Protein AF-A0A9W9H537-F1 (afdb_monomer_lite)

Sequence (143 aa):
MNQRIASLTSEIAGKPQLHEQLTVERAQLYSRKAKCLEAWKKEFIQDWWHSAYDEYISGNEFTERDRTPLFNIYKKYLPERACLRESLFTETSLDSVIGQQCLEDMVALCTSTERVVYYPGLLPEENQCPICSKLMSHVEDDP

pLDDT: mean 70.6, std 19.53, range [30.7, 94.88]

Secondary structure (DSSP, 8-state):
-HHHHHHHHHHHTT-GGG-HHHHHHHHHHHHHHHHHHHHHHHHHHHHHHHHHHHHHHTT--------S-HHHHHHHH-HHHHHHHHHTT----TTSHHHHHHHHHHHHHHH--S-----TT-PPBTTB-TTT-PBPPP-----

Radius of gyration: 22.87 Å; chains: 1; bounding box: 62×28×55 Å

Foldseek 3Di:
DVVLLVVLCVVCVVVCVVVVVSVVVNVVVVVVVVVVVVVVVVVVVVVCCVPVVVVVVVPDPCPDPPPPPPLVVCCVQLVLVVLCVVCVPPDDDCPDPSNVSNVVSVVCVVPDPDDRDDDDDFDDDPCAGPVPRDHPDDDPPDD

Organism: NCBI:txid126998

Structure (mmCIF, N/CA/C/O backbone):
data_AF-A0A9W9H537-F1
#
_entry.id   AF-A0A9W9H537-F1
#
loop_
_atom_site.group_PDB
_atom_site.id
_atom_site.type_symbol
_atom_site.label_atom_id
_atom_site.label_alt_id
_atom_site.label_comp_id
_atom_site.label_asym_id
_atom_site.la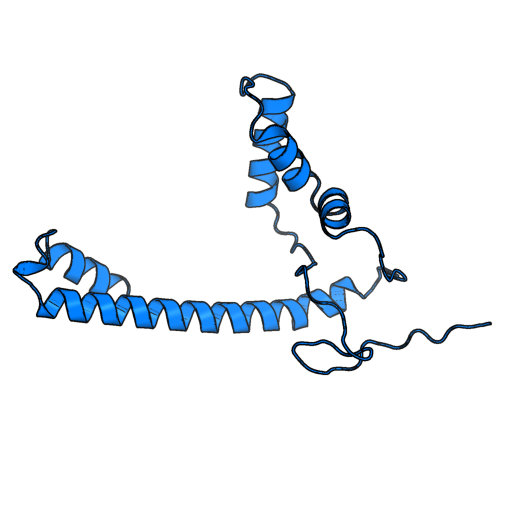bel_entity_id
_atom_site.label_seq_id
_atom_site.pdbx_PDB_ins_code
_atom_site.Cartn_x
_atom_site.Cartn_y
_atom_site.Cartn_z
_atom_site.occupancy
_atom_site.B_is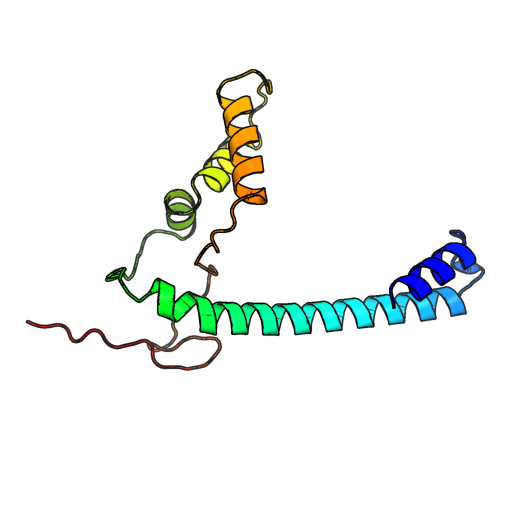o_or_equiv
_atom_site.auth_seq_id
_atom_site.auth_comp_id
_atom_site.auth_asym_id
_atom_site.auth_atom_id
_atom_site.pdbx_PDB_model_num
ATOM 1 N N . MET A 1 1 ? -5.748 -10.812 20.354 1.00 83.25 1 MET A N 1
ATOM 2 C CA . MET A 1 1 ? -5.835 -9.328 20.308 1.00 83.25 1 MET A CA 1
ATOM 3 C C . MET A 1 1 ? -7.048 -8.813 19.539 1.00 83.25 1 MET A C 1
ATOM 5 O O . MET A 1 1 ? -7.824 -8.082 20.134 1.00 83.25 1 MET A O 1
ATOM 9 N N . ASN A 1 2 ? -7.259 -9.194 18.272 1.00 87.25 2 ASN A N 1
ATOM 10 C CA . ASN A 1 2 ? -8.371 -8.663 17.459 1.00 87.25 2 ASN A CA 1
ATOM 11 C C . ASN A 1 2 ? -9.764 -8.931 18.055 1.00 87.25 2 ASN A C 1
ATOM 13 O O . ASN A 1 2 ? -10.579 -8.019 18.109 1.00 87.25 2 ASN A O 1
ATOM 17 N N . GLN A 1 3 ? -10.008 -10.140 18.570 1.00 91.94 3 GLN A N 1
ATOM 18 C CA . GLN A 1 3 ? -11.274 -10.484 19.231 1.00 91.94 3 GLN A CA 1
ATOM 19 C C . GLN A 1 3 ? -11.551 -9.589 20.450 1.00 91.94 3 GLN A C 1
ATOM 21 O O . GLN A 1 3 ? -12.635 -9.035 20.559 1.00 91.94 3 GLN A O 1
ATOM 26 N N . ARG A 1 4 ? -10.549 -9.345 21.311 1.00 92.88 4 ARG A N 1
ATOM 27 C CA . ARG A 1 4 ? -10.700 -8.462 22.482 1.00 92.88 4 ARG A CA 1
ATOM 28 C C . ARG A 1 4 ? -10.968 -7.008 22.084 1.00 92.88 4 ARG A C 1
ATOM 30 O O . ARG A 1 4 ? -11.805 -6.363 22.699 1.00 92.88 4 ARG A O 1
ATOM 37 N N . ILE A 1 5 ? -10.313 -6.507 21.034 1.00 91.06 5 ILE A N 1
ATOM 38 C CA . ILE A 1 5 ? -10.585 -5.167 20.483 1.00 91.06 5 ILE A CA 1
ATOM 39 C C . ILE A 1 5 ? -12.033 -5.065 19.972 1.00 91.06 5 ILE A C 1
ATOM 41 O O . ILE A 1 5 ? -12.678 -4.039 20.189 1.00 91.06 5 ILE A O 1
ATOM 45 N N . ALA A 1 6 ? -12.548 -6.110 19.316 1.00 92.75 6 ALA A N 1
ATOM 46 C CA . ALA A 1 6 ? -13.924 -6.154 18.818 1.00 92.75 6 ALA A CA 1
ATOM 47 C C . ALA A 1 6 ? -14.956 -6.199 19.959 1.00 92.75 6 ALA A C 1
ATOM 49 O O . ALA A 1 6 ? -15.926 -5.439 19.926 1.00 92.75 6 ALA A O 1
ATOM 50 N N . SER A 1 7 ? -14.711 -7.005 21.000 1.00 94.31 7 SER A N 1
ATOM 51 C CA . SER A 1 7 ? -15.537 -7.027 22.217 1.00 94.31 7 SER A CA 1
ATOM 52 C C . SER A 1 7 ? -15.556 -5.660 22.898 1.00 94.31 7 SER A C 1
ATOM 54 O O . SER A 1 7 ? -16.626 -5.089 23.068 1.00 94.31 7 SER A O 1
ATOM 56 N N . LEU A 1 8 ? -14.386 -5.061 23.156 1.00 91.25 8 LEU A N 1
ATOM 57 C CA . LEU A 1 8 ? -14.287 -3.729 23.767 1.00 91.25 8 LEU A CA 1
ATOM 58 C C . LEU A 1 8 ? -14.953 -2.644 22.916 1.00 91.25 8 LEU A C 1
ATOM 60 O O . LEU A 1 8 ? -15.572 -1.731 23.443 1.00 91.25 8 LEU A O 1
ATOM 64 N N . THR A 1 9 ? -14.846 -2.725 21.590 1.00 91.56 9 THR A N 1
ATOM 65 C CA . THR A 1 9 ? -15.512 -1.769 20.690 1.00 91.56 9 THR A CA 1
ATOM 66 C C . THR A 1 9 ? -17.031 -1.894 20.760 1.00 91.56 9 THR A C 1
ATOM 68 O O . THR A 1 9 ? -17.712 -0.870 20.735 1.00 91.56 9 THR A O 1
ATOM 71 N N . SER A 1 10 ? -17.543 -3.119 20.902 1.00 94.19 10 SER A N 1
ATOM 72 C CA . SER A 1 10 ? -18.973 -3.377 21.094 1.00 94.19 10 SER A CA 1
ATOM 73 C C . SER A 1 10 ? -19.446 -2.897 22.469 1.00 94.19 10 SER A C 1
ATOM 75 O O . SER A 1 10 ? -20.464 -2.221 22.552 1.00 94.19 10 SER A O 1
ATOM 77 N N . GLU A 1 11 ? -18.673 -3.163 23.528 1.00 91.56 11 GLU A N 1
ATOM 78 C CA . GLU A 1 11 ? -18.966 -2.739 24.907 1.00 91.56 11 GLU A CA 1
ATOM 79 C C . GLU A 1 11 ? -18.923 -1.211 25.079 1.00 91.56 11 GLU A C 1
ATOM 81 O O . GLU A 1 11 ? -19.767 -0.645 25.766 1.00 91.56 11 GLU A O 1
ATOM 86 N N . ILE A 1 12 ? -17.988 -0.521 24.415 1.00 92.88 12 ILE A N 1
ATOM 87 C CA . ILE A 1 12 ? -17.916 0.951 24.414 1.00 92.88 12 ILE A CA 1
ATOM 88 C C . ILE A 1 12 ? -19.118 1.562 23.678 1.00 92.88 12 ILE A C 1
ATOM 90 O O . ILE A 1 12 ? -19.497 2.692 23.980 1.00 92.88 12 ILE A O 1
ATOM 94 N N . ALA A 1 13 ? -19.696 0.854 22.698 1.00 92.56 13 ALA A N 1
ATOM 95 C CA . ALA A 1 13 ? -20.906 1.244 21.965 1.00 92.56 13 ALA A CA 1
ATOM 96 C C . ALA A 1 13 ? -20.915 2.709 21.466 1.00 92.56 13 ALA A C 1
ATOM 98 O O . ALA A 1 13 ? -21.944 3.383 21.471 1.00 92.56 13 ALA A O 1
ATOM 99 N N . GLY A 1 14 ? -19.748 3.239 21.080 1.00 88.00 14 GLY A N 1
ATOM 100 C CA . GLY A 1 14 ? -19.600 4.629 20.632 1.00 88.00 14 GLY A CA 1
ATOM 101 C C . GLY A 1 14 ? -19.718 5.696 21.731 1.00 88.00 14 GLY A C 1
ATOM 102 O O . GLY A 1 14 ? -19.741 6.882 21.411 1.00 88.00 14 GLY A O 1
ATOM 103 N N . LYS A 1 15 ? -19.748 5.313 23.015 1.00 92.38 15 LYS A N 1
ATOM 104 C CA . LYS A 1 15 ? -19.848 6.213 24.179 1.00 92.38 15 LYS A CA 1
ATOM 105 C C . LYS A 1 15 ? -18.580 6.168 25.050 1.00 92.38 15 LYS A C 1
ATOM 107 O O . LYS A 1 15 ? -18.636 5.768 26.212 1.00 92.38 15 LYS A O 1
ATOM 112 N N . PRO A 1 16 ? -17.418 6.598 24.529 1.00 86.94 16 PRO A N 1
ATOM 113 C CA . PRO A 1 16 ? -16.130 6.455 25.216 1.00 86.94 16 PRO A CA 1
ATOM 114 C C . PRO A 1 16 ? -16.051 7.209 26.551 1.00 86.94 16 PRO A C 1
ATOM 116 O O . PRO A 1 16 ? -15.367 6.756 27.459 1.00 86.94 16 PRO A O 1
ATOM 119 N N . GLN A 1 17 ? -16.792 8.312 26.702 1.00 89.81 17 GLN A N 1
ATOM 120 C CA . GLN A 1 17 ? -16.804 9.117 27.931 1.00 89.81 17 GLN A CA 1
ATOM 121 C C . GLN A 1 17 ? -17.442 8.388 29.127 1.00 89.81 17 GLN A C 1
ATOM 123 O O . GLN A 1 17 ? -17.124 8.694 30.268 1.00 89.81 17 GLN A O 1
ATOM 128 N N . LEU A 1 18 ? -18.322 7.411 28.874 1.00 89.81 18 LEU A N 1
ATOM 129 C CA . LEU A 1 18 ? -18.962 6.597 29.917 1.00 89.81 18 LEU A CA 1
ATOM 130 C C . LEU A 1 18 ? -18.158 5.330 30.248 1.00 89.81 18 LEU A C 1
ATOM 132 O O . LEU A 1 18 ? -18.446 4.645 31.225 1.00 89.81 18 LEU A O 1
ATOM 136 N N . HIS A 1 19 ? -17.158 5.013 29.424 1.00 90.19 19 HIS A N 1
ATOM 137 C CA . HIS A 1 19 ? -16.400 3.766 29.462 1.00 90.19 19 HIS A CA 1
ATOM 138 C C . HIS A 1 19 ? -14.897 4.055 29.364 1.00 90.19 19 HIS A C 1
ATOM 140 O O . HIS A 1 19 ? -14.188 3.497 28.520 1.00 90.19 19 HIS A O 1
ATOM 146 N N . GLU A 1 20 ? -14.414 4.960 30.217 1.00 90.44 20 GLU A N 1
ATOM 147 C CA . GLU A 1 20 ? -13.036 5.460 30.190 1.00 90.44 20 GLU A CA 1
ATOM 148 C C . GLU A 1 20 ? -12.013 4.320 30.313 1.00 90.44 20 GLU A C 1
ATOM 150 O O . GLU A 1 20 ? -11.127 4.185 29.470 1.00 90.44 20 GLU A O 1
ATOM 155 N N . GLN A 1 21 ? -12.204 3.414 31.278 1.00 91.38 21 GLN A N 1
ATOM 156 C CA . GLN A 1 21 ? -11.307 2.271 31.488 1.00 91.38 21 GLN A CA 1
ATOM 157 C C . GLN A 1 21 ? -11.251 1.326 30.274 1.00 91.38 21 GLN A C 1
ATOM 159 O O . GLN A 1 21 ? -10.165 0.936 29.843 1.00 91.38 21 GLN A O 1
ATOM 164 N N . LEU A 1 22 ? -12.401 1.013 29.664 1.00 92.19 22 LEU A N 1
ATOM 165 C CA . LEU A 1 22 ? -12.471 0.159 28.468 1.00 92.19 22 LEU A CA 1
ATOM 166 C C . LEU A 1 22 ? -11.818 0.835 27.254 1.00 92.19 22 LEU A C 1
ATOM 168 O O . LEU A 1 22 ? -11.186 0.181 26.420 1.00 92.19 22 LEU A O 1
ATOM 172 N N . THR A 1 23 ? -11.943 2.160 27.160 1.00 90.12 23 THR A N 1
ATOM 173 C CA . THR A 1 23 ? -11.325 2.956 26.095 1.00 90.12 23 THR A CA 1
ATOM 174 C C . THR A 1 23 ? -9.803 2.946 26.214 1.00 90.12 23 THR A C 1
ATOM 176 O O . THR A 1 23 ? -9.120 2.746 25.204 1.00 90.12 23 THR A O 1
ATOM 179 N N . VAL A 1 24 ? -9.274 3.083 27.435 1.00 94.19 24 VAL A N 1
ATOM 180 C CA . VAL A 1 24 ? -7.835 2.979 27.721 1.00 94.19 24 VAL A CA 1
ATOM 181 C C . VAL A 1 24 ? -7.308 1.584 27.378 1.00 94.19 24 VAL A C 1
ATOM 183 O O . VAL A 1 24 ? -6.310 1.473 26.662 1.00 94.19 24 VAL A O 1
ATOM 186 N N . GLU A 1 25 ? -7.997 0.519 27.801 1.00 93.94 25 GLU A N 1
ATOM 187 C CA . GLU A 1 25 ? -7.609 -0.863 27.475 1.00 93.94 25 GLU A CA 1
ATOM 188 C C . GLU A 1 25 ? -7.566 -1.084 25.953 1.00 93.94 25 GLU A C 1
ATOM 190 O O . GLU A 1 25 ? -6.584 -1.598 25.404 1.00 93.94 25 GLU A O 1
ATOM 195 N N . ARG A 1 26 ? -8.595 -0.625 25.231 1.00 94.25 26 ARG A N 1
ATOM 196 C CA . ARG A 1 26 ? -8.653 -0.738 23.768 1.00 94.25 26 ARG A CA 1
ATOM 197 C C . ARG A 1 26 ? -7.506 0.017 23.088 1.00 94.25 26 ARG A C 1
ATOM 199 O O . ARG A 1 26 ? -6.917 -0.505 22.140 1.00 94.25 26 ARG A O 1
ATOM 206 N N . ALA A 1 27 ? -7.171 1.216 23.563 1.00 92.31 27 ALA A N 1
ATOM 207 C CA . ALA A 1 27 ? -6.061 2.003 23.030 1.00 92.31 27 ALA A CA 1
ATOM 208 C C . ALA A 1 27 ? -4.709 1.299 23.235 1.00 92.31 27 ALA A C 1
ATOM 210 O O . ALA A 1 27 ? -3.911 1.210 22.301 1.00 92.31 27 ALA A O 1
ATOM 211 N N . GLN A 1 28 ? -4.475 0.714 24.413 1.00 94.88 28 GLN A N 1
ATOM 212 C CA . GLN A 1 28 ? -3.262 -0.065 24.686 1.00 94.88 28 GLN A CA 1
ATOM 213 C C . GLN A 1 28 ? -3.135 -1.275 23.750 1.00 94.88 28 GLN A C 1
ATOM 215 O O . GLN A 1 28 ? -2.047 -1.554 23.234 1.00 94.88 28 GLN A O 1
ATOM 220 N N . LEU A 1 29 ? -4.245 -1.968 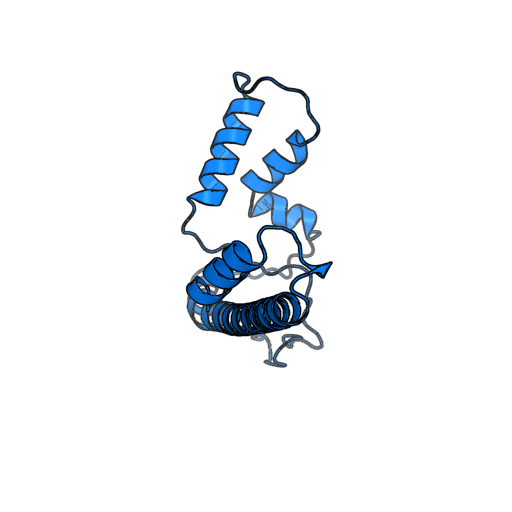23.478 1.00 93.50 29 LEU A N 1
ATOM 221 C CA . LEU A 1 29 ? -4.267 -3.085 22.534 1.00 93.50 29 LEU A CA 1
ATOM 222 C C . LEU A 1 29 ? -3.953 -2.633 21.101 1.00 93.50 29 LEU A C 1
ATOM 224 O O . LEU A 1 29 ? -3.189 -3.314 20.415 1.00 93.50 29 LEU A O 1
ATOM 228 N N . TYR A 1 30 ? -4.471 -1.488 20.651 1.00 92.19 30 TYR A N 1
ATOM 229 C CA . TYR A 1 30 ? -4.102 -0.929 19.347 1.00 92.19 30 TYR A CA 1
ATOM 230 C C . TYR A 1 30 ? -2.615 -0.577 19.266 1.00 92.19 30 TYR A C 1
ATOM 232 O O . TYR A 1 30 ? -1.951 -0.986 18.312 1.00 92.19 30 TYR A O 1
ATOM 240 N N . SER A 1 31 ? -2.063 0.081 20.286 1.00 92.56 31 SER A N 1
ATOM 241 C CA . SER A 1 31 ? -0.635 0.419 20.343 1.00 92.56 31 SER A CA 1
ATOM 242 C C . SER A 1 31 ? 0.256 -0.822 20.309 1.00 92.56 31 SER A C 1
ATOM 244 O O . SER A 1 31 ? 1.252 -0.862 19.588 1.00 92.56 31 SER A O 1
ATOM 246 N N . ARG A 1 32 ? -0.115 -1.881 21.039 1.00 92.94 32 ARG A N 1
ATOM 247 C CA . ARG A 1 32 ? 0.605 -3.161 20.985 1.00 92.94 32 ARG A CA 1
ATOM 248 C C . ARG A 1 32 ? 0.527 -3.791 19.593 1.00 92.94 32 ARG A C 1
ATOM 250 O O . ARG A 1 32 ? 1.516 -4.348 19.127 1.00 92.94 32 ARG A O 1
ATOM 257 N N . LYS A 1 33 ? -0.617 -3.669 18.910 1.00 91.19 33 LYS A N 1
ATOM 258 C CA . LYS A 1 33 ? -0.821 -4.228 17.565 1.00 91.19 33 LYS A CA 1
ATOM 259 C C . LYS A 1 33 ? 0.058 -3.513 16.548 1.00 91.19 33 LYS A C 1
ATOM 261 O O . LYS A 1 33 ? 0.678 -4.176 15.724 1.00 91.19 33 LYS A O 1
ATOM 266 N N . ALA A 1 34 ? 0.126 -2.186 16.639 1.00 86.75 34 ALA A N 1
ATOM 267 C CA . ALA A 1 34 ? 0.987 -1.364 15.800 1.00 86.75 34 ALA A CA 1
ATOM 268 C C . ALA A 1 34 ? 2.460 -1.765 15.961 1.00 86.75 34 ALA A C 1
ATOM 270 O O . ALA A 1 34 ? 3.111 -2.058 14.967 1.00 86.75 34 ALA A O 1
ATOM 271 N N . LYS A 1 35 ? 2.946 -1.914 17.201 1.00 90.94 35 LYS A N 1
ATOM 272 C CA . LYS A 1 35 ? 4.323 -2.365 17.471 1.00 90.94 35 LYS A CA 1
ATOM 273 C C . LYS A 1 35 ? 4.622 -3.755 16.905 1.00 90.94 35 LYS A C 1
ATOM 275 O O . LYS A 1 35 ? 5.670 -3.954 16.303 1.00 90.94 35 LYS A O 1
ATOM 280 N N . CYS A 1 36 ? 3.709 -4.716 17.070 1.00 88.50 36 CYS A N 1
ATOM 281 C CA . CYS A 1 36 ? 3.871 -6.047 16.478 1.00 88.50 36 CYS A CA 1
ATOM 282 C C . CYS A 1 36 ? 3.899 -5.991 14.946 1.00 88.50 36 CYS A C 1
ATOM 284 O O . CYS A 1 36 ? 4.684 -6.701 14.330 1.00 88.50 36 CYS A O 1
ATOM 286 N N . LEU A 1 37 ? 3.069 -5.142 14.333 1.00 81.31 37 LEU A N 1
ATOM 287 C CA . LEU A 1 37 ? 3.062 -4.952 12.885 1.00 81.31 37 LEU A CA 1
ATOM 288 C C . LEU A 1 37 ? 4.358 -4.300 12.393 1.00 81.31 37 LEU A C 1
ATOM 290 O O . LEU A 1 37 ? 4.871 -4.696 11.356 1.00 81.31 37 LEU A O 1
ATOM 294 N N . GLU A 1 38 ? 4.889 -3.315 13.116 1.00 81.94 38 GLU A N 1
ATOM 295 C CA . GLU A 1 38 ? 6.178 -2.695 12.800 1.00 81.94 38 GLU A CA 1
ATOM 296 C C . GLU A 1 38 ? 7.333 -3.691 12.904 1.00 81.94 38 GLU A C 1
ATOM 298 O O . GLU A 1 38 ? 8.178 -3.727 12.014 1.00 81.94 38 GLU A O 1
ATOM 303 N N . ALA A 1 39 ? 7.354 -4.517 13.954 1.00 86.75 39 ALA A N 1
ATOM 304 C CA . ALA A 1 39 ? 8.348 -5.574 14.114 1.00 86.75 39 ALA A CA 1
ATOM 305 C C . ALA A 1 39 ? 8.256 -6.598 12.975 1.00 86.75 39 ALA A C 1
ATOM 307 O O . ALA A 1 39 ? 9.245 -6.832 12.289 1.00 86.75 39 ALA A O 1
ATOM 308 N N . TRP A 1 40 ? 7.049 -7.101 12.695 1.00 86.12 40 TRP A N 1
ATOM 309 C CA . TRP A 1 40 ? 6.813 -8.024 11.586 1.00 86.12 40 TRP A CA 1
ATOM 310 C C . TRP A 1 40 ? 7.199 -7.415 10.235 1.00 86.12 40 TRP A C 1
ATOM 312 O O . TRP A 1 40 ? 7.803 -8.087 9.415 1.00 86.12 40 TRP A O 1
ATOM 322 N N . LYS A 1 41 ? 6.900 -6.131 9.994 1.00 71.75 41 LYS A N 1
ATOM 323 C CA . LYS A 1 41 ? 7.319 -5.437 8.766 1.00 71.75 41 LYS A CA 1
ATOM 324 C C . LYS A 1 41 ? 8.837 -5.359 8.650 1.00 71.75 41 LYS A C 1
ATOM 326 O O . LYS A 1 41 ? 9.352 -5.548 7.556 1.00 71.75 41 LYS A O 1
ATOM 331 N N . LYS A 1 42 ? 9.546 -5.064 9.743 1.00 74.69 42 LYS A N 1
ATOM 332 C CA . LYS A 1 42 ? 11.015 -5.036 9.752 1.00 74.69 42 LYS A CA 1
ATOM 333 C C . LYS A 1 42 ? 11.598 -6.410 9.434 1.00 74.69 42 LYS A C 1
ATOM 335 O O . LYS A 1 42 ? 12.458 -6.491 8.566 1.00 74.69 42 LYS A O 1
ATOM 340 N N . GLU A 1 43 ? 11.096 -7.456 10.084 1.00 79.50 43 GLU A N 1
ATOM 341 C CA . GLU A 1 43 ? 11.493 -8.846 9.820 1.00 79.50 43 GLU A CA 1
ATOM 342 C C . GLU A 1 43 ? 11.180 -9.241 8.376 1.00 79.50 43 GLU A C 1
ATOM 344 O O . GLU A 1 43 ? 12.063 -9.685 7.659 1.00 79.50 43 GLU A O 1
ATOM 349 N N . PHE A 1 44 ? 9.968 -8.960 7.898 1.00 72.94 44 PHE A N 1
ATOM 350 C CA . PHE A 1 44 ? 9.565 -9.232 6.522 1.00 72.94 44 PHE A CA 1
ATOM 351 C C . PHE A 1 44 ? 10.465 -8.528 5.502 1.00 72.94 44 PHE A C 1
ATOM 353 O O . PHE A 1 44 ? 10.876 -9.145 4.527 1.00 72.94 44 PHE A O 1
ATOM 360 N N . ILE A 1 45 ? 10.785 -7.246 5.711 1.00 63.28 45 ILE A N 1
ATOM 361 C CA . ILE A 1 45 ? 11.702 -6.500 4.840 1.00 63.28 45 ILE A CA 1
ATOM 362 C C . ILE A 1 45 ? 13.092 -7.139 4.875 1.00 63.28 45 ILE A C 1
ATOM 364 O O . ILE A 1 45 ? 13.709 -7.310 3.828 1.00 63.28 45 ILE A O 1
ATOM 368 N N . GLN A 1 46 ? 13.585 -7.511 6.056 1.00 70.38 46 GLN A N 1
ATOM 369 C CA . GLN A 1 46 ? 14.880 -8.166 6.201 1.00 70.38 46 GLN A CA 1
ATOM 370 C C . GLN A 1 46 ? 14.915 -9.516 5.471 1.00 70.38 46 GLN A C 1
ATOM 372 O O . GLN A 1 46 ? 15.822 -9.735 4.669 1.00 70.38 46 GLN A O 1
ATOM 377 N N . ASP A 1 47 ? 13.923 -10.376 5.688 1.00 69.56 47 ASP A N 1
ATOM 378 C CA . ASP A 1 47 ? 13.795 -11.684 5.038 1.00 69.56 47 ASP A CA 1
ATOM 379 C C . ASP A 1 47 ? 13.626 -11.542 3.526 1.00 69.56 47 ASP A C 1
ATOM 381 O O . ASP A 1 47 ? 14.189 -12.314 2.749 1.00 69.56 47 ASP A O 1
ATOM 385 N N . TRP A 1 48 ? 12.883 -10.527 3.087 1.00 61.50 48 TRP A N 1
ATOM 386 C CA . TRP A 1 48 ? 12.743 -10.184 1.680 1.00 61.50 48 TRP A CA 1
ATOM 387 C C . TRP A 1 48 ? 14.096 -9.835 1.062 1.00 61.50 48 TRP A C 1
ATOM 389 O O . TRP A 1 48 ? 14.431 -10.399 0.026 1.00 61.50 48 TRP A O 1
ATOM 399 N N . TRP A 1 49 ? 14.908 -9.001 1.721 1.00 56.19 49 TRP A N 1
ATOM 400 C CA . TRP A 1 49 ? 16.262 -8.699 1.248 1.00 56.19 49 TRP A CA 1
ATOM 401 C C . TRP A 1 49 ? 17.153 -9.941 1.253 1.00 56.19 49 TRP A C 1
ATOM 403 O O . TRP A 1 49 ? 17.889 -10.144 0.304 1.00 56.19 49 TRP A O 1
ATOM 413 N N . HIS A 1 50 ? 17.080 -10.803 2.266 1.00 62.62 50 HIS A N 1
ATOM 414 C CA . HIS A 1 50 ? 17.938 -11.995 2.320 1.00 62.62 50 HIS A CA 1
ATOM 415 C C . HIS A 1 50 ? 17.553 -13.054 1.277 1.00 62.62 50 HIS A C 1
ATOM 417 O O . HIS A 1 50 ? 18.418 -13.772 0.800 1.00 62.62 50 HIS A O 1
ATOM 423 N N . SER A 1 51 ? 16.266 -13.165 0.934 1.00 60.47 51 SER A N 1
ATOM 424 C CA . SER A 1 51 ? 15.772 -14.173 -0.016 1.00 60.47 51 SER A CA 1
ATOM 425 C C . SER A 1 51 ? 15.770 -13.690 -1.463 1.00 60.47 51 SER A C 1
ATOM 427 O O . SER A 1 51 ? 16.157 -14.435 -2.351 1.00 60.47 51 SER A O 1
ATOM 429 N N . ALA A 1 52 ? 15.332 -12.455 -1.710 1.00 52.84 52 ALA A N 1
ATOM 430 C CA . ALA A 1 52 ? 15.104 -11.959 -3.062 1.00 52.84 52 ALA A CA 1
ATOM 431 C C . ALA A 1 52 ? 16.297 -11.190 -3.638 1.00 52.84 52 ALA A C 1
ATOM 433 O O . ALA A 1 52 ? 16.386 -11.078 -4.853 1.00 52.84 52 ALA A O 1
ATOM 434 N N . TYR A 1 53 ? 17.205 -10.654 -2.812 1.00 49.78 53 TYR A N 1
ATOM 435 C CA . TYR A 1 53 ? 18.336 -9.867 -3.319 1.00 49.78 53 TYR A CA 1
ATOM 436 C C . TYR A 1 53 ? 19.372 -10.728 -4.039 1.00 49.78 53 TYR A C 1
ATOM 438 O O . TYR A 1 53 ? 19.800 -10.372 -5.132 1.00 49.78 53 TYR A O 1
ATOM 446 N N . ASP A 1 54 ? 19.738 -11.873 -3.464 1.00 52.66 54 ASP A N 1
ATOM 447 C CA . ASP A 1 54 ? 20.746 -12.754 -4.058 1.00 52.66 54 ASP A CA 1
ATOM 448 C C . ASP A 1 54 ? 20.237 -13.368 -5.375 1.00 52.66 54 ASP A C 1
ATOM 450 O O . ASP A 1 54 ? 20.967 -13.383 -6.365 1.00 52.66 54 ASP A O 1
ATOM 454 N N . GLU A 1 55 ? 18.961 -13.773 -5.433 1.00 51.50 55 GLU A N 1
ATOM 455 C CA . GLU A 1 55 ? 18.310 -14.222 -6.676 1.00 51.50 55 GLU A CA 1
ATOM 456 C C . GLU A 1 55 ? 18.178 -13.091 -7.708 1.00 51.50 55 GLU A C 1
ATOM 458 O O . GLU A 1 55 ? 18.370 -13.326 -8.898 1.00 51.50 55 GLU A O 1
ATOM 463 N N . TYR A 1 56 ? 17.902 -11.858 -7.268 1.00 48.03 56 TYR A N 1
ATOM 464 C CA . TYR A 1 56 ? 17.769 -10.686 -8.139 1.00 48.03 56 TYR A CA 1
ATOM 465 C C . TYR A 1 56 ? 19.087 -10.244 -8.782 1.00 48.03 56 TYR A C 1
ATOM 467 O O . TYR A 1 56 ? 19.095 -9.838 -9.947 1.00 48.03 56 TYR A O 1
ATOM 475 N N . ILE A 1 57 ? 20.190 -10.313 -8.031 1.00 48.25 57 ILE A N 1
ATOM 476 C CA . ILE A 1 57 ? 21.538 -10.012 -8.529 1.00 48.25 57 ILE A CA 1
ATOM 477 C C . ILE A 1 57 ? 22.071 -11.170 -9.386 1.00 48.25 57 ILE A C 1
ATOM 479 O O . ILE A 1 57 ? 22.813 -10.936 -10.340 1.00 48.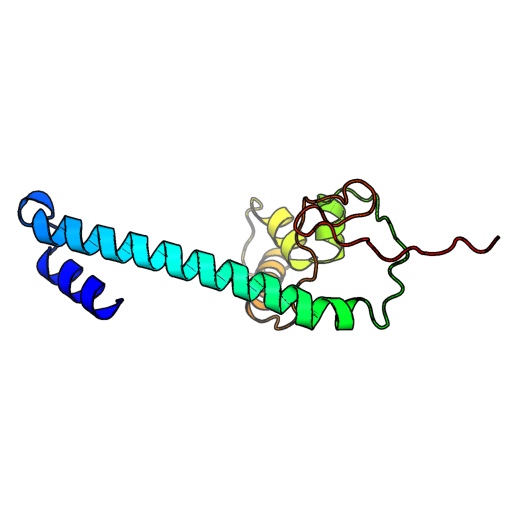25 57 ILE A O 1
ATOM 483 N N . SER A 1 58 ? 21.679 -12.420 -9.107 1.00 45.97 58 SER A N 1
ATOM 484 C CA . SER A 1 58 ? 22.104 -13.558 -9.925 1.00 45.97 58 SER A CA 1
ATOM 485 C C . SER A 1 58 ? 21.425 -13.528 -11.304 1.00 45.97 58 SER A C 1
ATOM 487 O O . SER A 1 58 ? 20.229 -13.767 -11.440 1.00 45.97 58 SER A O 1
ATOM 489 N N . GLY A 1 59 ? 22.193 -13.218 -12.349 1.00 47.97 59 GLY A N 1
ATOM 490 C CA . GLY A 1 59 ? 21.740 -13.260 -13.746 1.00 47.97 59 GLY A CA 1
ATOM 491 C C . GLY A 1 59 ? 21.311 -11.920 -14.346 1.00 47.97 59 GLY A C 1
ATOM 492 O O . GLY A 1 59 ? 21.172 -11.834 -15.564 1.00 47.97 59 GLY A O 1
ATOM 493 N N . ASN A 1 60 ? 21.180 -10.867 -13.538 1.00 47.28 60 ASN A N 1
ATOM 494 C CA . ASN A 1 60 ? 21.046 -9.504 -14.036 1.00 47.28 60 ASN A CA 1
ATOM 495 C C . ASN A 1 60 ? 22.369 -8.781 -13.780 1.00 47.28 60 ASN A C 1
ATOM 497 O O . ASN A 1 60 ? 22.652 -8.386 -12.650 1.00 47.28 60 ASN A O 1
ATOM 501 N N . GLU A 1 61 ? 23.196 -8.622 -14.813 1.00 44.34 61 GLU A N 1
ATOM 502 C CA . GLU A 1 61 ? 24.387 -7.766 -14.771 1.00 44.34 61 GLU A CA 1
ATOM 503 C C . GLU A 1 61 ? 23.963 -6.294 -14.606 1.00 44.34 61 GLU A C 1
ATOM 505 O O . GLU A 1 61 ? 24.014 -5.491 -15.536 1.00 44.34 61 GLU A O 1
ATOM 510 N N . PHE A 1 62 ? 23.491 -5.923 -13.414 1.00 46.25 62 PHE A N 1
ATOM 511 C CA . PHE A 1 62 ? 23.219 -4.540 -13.047 1.00 46.25 62 PHE A CA 1
ATOM 512 C C . PHE A 1 62 ? 24.559 -3.819 -12.876 1.00 46.25 62 PHE A C 1
ATOM 514 O O . PHE A 1 62 ? 25.070 -3.658 -11.771 1.00 46.25 62 PHE A O 1
ATOM 521 N N . THR A 1 63 ? 25.142 -3.383 -13.988 1.00 45.34 63 THR A N 1
ATOM 522 C CA . THR A 1 63 ? 26.358 -2.553 -14.014 1.00 45.34 63 THR A CA 1
ATOM 523 C C . THR A 1 63 ? 26.088 -1.090 -13.660 1.00 45.34 63 THR A C 1
ATOM 525 O O . THR A 1 63 ? 27.008 -0.281 -13.552 1.00 45.34 63 THR A O 1
ATOM 528 N N . GLU A 1 64 ? 24.835 -0.704 -13.438 1.00 43.44 64 GLU A N 1
ATOM 529 C CA . GLU A 1 64 ? 24.481 0.703 -13.362 1.00 43.44 64 GLU A CA 1
ATOM 530 C C . GLU A 1 64 ? 24.371 1.221 -11.926 1.00 43.44 64 GLU A C 1
ATOM 532 O O . GLU A 1 64 ? 23.392 1.010 -11.208 1.00 43.44 64 GLU A O 1
ATOM 537 N N . ARG A 1 65 ? 25.322 2.096 -11.579 1.00 46.16 65 ARG A N 1
ATOM 538 C CA . ARG A 1 65 ? 24.988 3.350 -10.891 1.00 46.16 65 ARG A CA 1
ATOM 539 C C . ARG A 1 65 ? 23.989 4.116 -11.766 1.00 46.16 65 ARG A C 1
ATOM 541 O O . ARG A 1 65 ? 24.381 5.051 -12.466 1.00 46.16 65 ARG A O 1
ATOM 548 N N . ASP A 1 66 ? 22.724 3.706 -11.763 1.00 46.69 66 ASP A N 1
ATOM 549 C CA . ASP A 1 66 ? 21.682 4.379 -12.53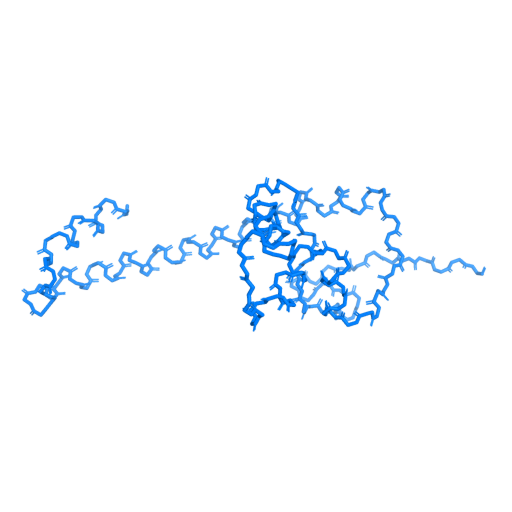2 1.00 46.69 66 ASP A CA 1
ATOM 550 C C . ASP A 1 66 ? 21.486 5.787 -11.942 1.00 46.69 66 ASP A C 1
ATOM 552 O O . ASP A 1 66 ? 20.900 5.975 -10.875 1.00 46.69 66 ASP A O 1
ATOM 556 N N . ARG A 1 67 ? 22.069 6.795 -12.605 1.00 48.53 67 ARG A N 1
ATOM 557 C CA . ARG A 1 67 ? 21.979 8.217 -12.216 1.00 48.53 67 ARG A CA 1
ATOM 558 C C . ARG A 1 67 ? 20.630 8.829 -12.586 1.00 48.53 67 ARG A C 1
ATOM 560 O O . ARG A 1 67 ? 20.415 10.024 -12.366 1.00 48.53 67 ARG A O 1
ATOM 567 N N . THR A 1 68 ? 19.743 8.042 -13.186 1.00 47.91 68 THR A N 1
ATOM 568 C CA . THR A 1 68 ? 18.403 8.467 -13.551 1.00 47.91 68 THR A CA 1
ATOM 569 C C . THR A 1 68 ? 17.648 8.893 -12.288 1.00 47.91 68 THR A C 1
ATOM 571 O O . THR A 1 68 ? 17.668 8.182 -11.282 1.00 47.91 68 THR A O 1
ATOM 574 N N . PRO A 1 69 ? 16.973 10.059 -12.287 1.00 54.97 69 PRO A N 1
ATOM 575 C CA . PRO A 1 69 ? 16.171 10.482 -11.147 1.00 54.97 69 PRO A CA 1
ATOM 576 C C . PRO A 1 69 ? 15.211 9.372 -10.712 1.00 54.97 69 PRO A C 1
ATOM 578 O O . PRO A 1 69 ? 14.584 8.744 -11.564 1.00 54.97 69 PRO A O 1
ATOM 581 N N . LEU A 1 70 ? 15.040 9.173 -9.400 1.00 54.75 70 LEU A N 1
ATOM 582 C CA . LEU A 1 70 ? 14.181 8.120 -8.832 1.00 54.75 70 LEU A CA 1
ATOM 583 C C . LEU A 1 70 ? 12.800 8.057 -9.507 1.00 54.75 70 LEU A C 1
ATOM 585 O O . LEU A 1 70 ? 12.294 6.982 -9.797 1.00 54.75 70 LEU A O 1
ATOM 589 N N . PHE A 1 71 ? 12.221 9.215 -9.840 1.00 52.72 71 PHE A N 1
ATOM 590 C CA . PHE A 1 71 ? 10.958 9.329 -10.578 1.00 52.72 71 PHE A CA 1
ATOM 591 C C . PHE A 1 71 ? 10.946 8.655 -11.953 1.00 52.72 71 PHE A C 1
ATOM 593 O O . PHE A 1 71 ? 9.932 8.072 -12.338 1.00 52.72 71 PHE A O 1
ATOM 600 N N . ASN A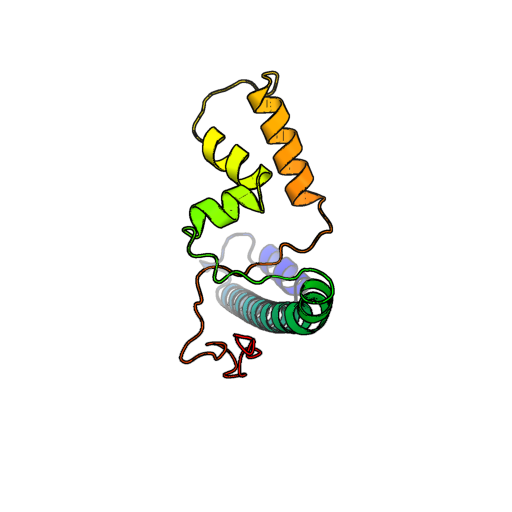 1 72 ? 12.055 8.732 -12.674 1.00 54.72 72 ASN A N 1
ATOM 601 C CA . ASN A 1 72 ? 12.225 8.134 -13.990 1.00 54.72 72 ASN A CA 1
ATOM 602 C C . ASN A 1 72 ? 12.556 6.638 -13.871 1.00 54.72 72 ASN A C 1
ATOM 604 O O . ASN A 1 72 ? 12.057 5.850 -14.670 1.00 54.72 72 ASN A O 1
ATOM 608 N N . ILE A 1 73 ? 13.283 6.236 -12.821 1.00 56.38 73 ILE A N 1
ATOM 609 C CA . ILE A 1 73 ? 13.485 4.824 -12.456 1.00 56.38 73 ILE A CA 1
ATOM 610 C C . ILE A 1 73 ? 12.131 4.160 -12.173 1.00 56.38 73 ILE A C 1
ATOM 612 O O . ILE A 1 73 ? 11.802 3.147 -12.783 1.00 56.38 73 ILE A O 1
ATOM 616 N N . TYR A 1 74 ? 11.276 4.764 -11.341 1.00 55.00 74 TYR A N 1
ATOM 617 C CA . TYR A 1 74 ? 9.935 4.217 -11.101 1.00 55.00 74 TYR A CA 1
ATOM 618 C C . TYR A 1 74 ? 9.095 4.118 -12.367 1.00 55.00 74 TYR A C 1
ATOM 620 O O . TYR A 1 74 ? 8.329 3.177 -12.502 1.00 55.00 74 TYR A O 1
ATOM 628 N N . LYS A 1 75 ? 9.224 5.076 -13.290 1.00 58.94 75 LYS A N 1
ATOM 629 C CA . LYS A 1 75 ? 8.503 5.024 -14.564 1.00 58.94 75 LYS A CA 1
ATOM 630 C C . LYS A 1 75 ? 8.981 3.875 -15.454 1.00 58.94 75 LYS A C 1
ATOM 632 O O . LYS A 1 75 ? 8.168 3.303 -16.168 1.00 58.94 75 LYS A O 1
ATOM 637 N N . LYS A 1 76 ? 10.269 3.532 -15.391 1.00 56.75 76 LYS A N 1
ATOM 638 C CA . LYS A 1 76 ? 10.865 2.415 -16.134 1.00 56.75 76 LYS A CA 1
ATOM 639 C C . LYS A 1 76 ? 10.458 1.052 -15.565 1.00 56.75 76 LYS A C 1
ATOM 641 O O . LYS A 1 76 ? 10.158 0.155 -16.339 1.00 56.75 76 LYS A O 1
ATOM 646 N N . TYR A 1 77 ? 10.450 0.905 -14.239 1.00 58.38 77 TYR A N 1
ATOM 647 C CA . TYR A 1 77 ? 10.282 -0.401 -13.579 1.00 58.38 77 TYR A CA 1
ATOM 648 C C . TYR A 1 77 ? 8.884 -0.657 -12.995 1.00 58.38 77 TYR A C 1
ATOM 650 O O . TYR A 1 77 ? 8.591 -1.779 -12.602 1.00 58.38 77 TYR A O 1
ATOM 658 N N . LEU A 1 78 ? 8.032 0.367 -12.915 1.00 70.19 78 LEU A N 1
ATOM 659 C CA . LEU A 1 78 ? 6.620 0.269 -12.525 1.00 70.19 78 LEU A CA 1
ATOM 660 C C . LEU A 1 78 ? 5.758 1.087 -13.500 1.00 70.19 78 LEU A C 1
ATOM 662 O O . LEU A 1 78 ? 5.201 2.128 -13.109 1.00 70.19 78 LEU A O 1
ATOM 666 N N . PRO A 1 79 ? 5.693 0.678 -14.779 1.00 70.62 79 PRO A N 1
ATOM 667 C CA . PRO A 1 79 ? 4.960 1.415 -15.803 1.00 70.62 79 PRO A CA 1
ATOM 668 C C . PRO A 1 79 ? 3.478 1.601 -15.441 1.00 70.62 79 PRO A C 1
ATOM 670 O O . PRO A 1 79 ? 2.943 2.689 -15.662 1.00 70.62 79 PRO A O 1
ATOM 673 N N . GLU A 1 80 ? 2.861 0.629 -14.766 1.00 81.56 80 GLU A N 1
ATOM 674 C CA . GLU A 1 80 ? 1.474 0.674 -14.281 1.00 81.56 80 GLU A CA 1
ATOM 675 C C . GLU A 1 80 ? 1.287 1.828 -13.285 1.00 81.56 80 GLU A C 1
ATOM 677 O O . GLU A 1 80 ? 0.401 2.675 -13.406 1.00 81.56 80 GLU A O 1
ATOM 682 N N . ARG A 1 81 ? 2.198 1.949 -12.309 1.00 79.81 81 ARG A N 1
ATOM 683 C CA . ARG A 1 81 ? 2.162 3.044 -11.325 1.00 79.81 81 ARG A CA 1
ATOM 684 C C . ARG A 1 81 ? 2.370 4.404 -11.992 1.00 79.81 81 ARG A C 1
ATOM 686 O O . ARG A 1 81 ? 1.806 5.404 -11.540 1.00 79.81 81 ARG A O 1
ATOM 693 N N . ALA A 1 82 ? 3.203 4.465 -13.027 1.00 78.88 82 ALA A N 1
ATOM 694 C CA . ALA A 1 82 ? 3.438 5.699 -13.763 1.00 78.88 82 ALA A CA 1
ATOM 695 C C . ALA A 1 82 ? 2.216 6.122 -14.585 1.00 78.88 82 ALA A C 1
ATOM 697 O O . ALA A 1 82 ? 1.872 7.307 -14.549 1.00 78.88 82 ALA A O 1
ATOM 698 N N . CYS A 1 83 ? 1.540 5.175 -15.241 1.00 82.62 83 CYS A N 1
ATOM 699 C CA . CYS A 1 83 ? 0.297 5.423 -15.969 1.00 82.62 83 CYS A CA 1
ATOM 700 C C . CYS A 1 83 ? -0.802 5.952 -15.035 1.00 82.62 83 CYS A C 1
ATOM 702 O O . CYS A 1 83 ? -1.392 7.006 -15.295 1.00 82.62 83 CYS A O 1
ATOM 704 N N . LEU A 1 84 ? -0.998 5.303 -13.882 1.00 86.00 84 LEU A N 1
ATOM 705 C CA . LEU A 1 84 ? -1.977 5.734 -12.879 1.00 86.00 84 LEU A CA 1
ATOM 706 C C . LEU A 1 84 ? -1.688 7.131 -12.330 1.00 86.00 84 LEU A C 1
ATOM 708 O O . LEU A 1 84 ? -2.602 7.928 -12.136 1.00 86.00 84 LEU A O 1
ATOM 712 N N . ARG A 1 85 ? -0.413 7.455 -12.094 1.00 83.69 85 ARG A N 1
ATOM 713 C CA . ARG A 1 85 ? -0.006 8.797 -11.658 1.00 83.69 85 ARG A CA 1
ATOM 714 C C . ARG A 1 85 ? -0.339 9.851 -12.711 1.00 83.69 85 ARG A C 1
ATOM 716 O O . ARG A 1 85 ? -0.812 10.925 -12.355 1.00 83.69 85 ARG A O 1
ATOM 723 N N . GLU A 1 86 ? -0.035 9.570 -13.975 1.00 85.12 86 GLU A N 1
ATOM 724 C CA . GLU A 1 86 ? -0.266 10.504 -15.084 1.00 85.12 86 GLU A CA 1
ATOM 725 C C . GLU A 1 86 ? -1.761 10.734 -15.328 1.00 85.12 86 GLU A C 1
ATOM 727 O O . GLU A 1 86 ? -2.148 11.841 -15.693 1.00 85.12 86 GLU A O 1
ATOM 732 N N . SER A 1 87 ? -2.592 9.740 -15.012 1.00 87.69 87 SER A N 1
ATOM 733 C CA . SER A 1 87 ? -4.045 9.787 -15.200 1.00 87.69 87 SER A CA 1
ATOM 734 C C . SER A 1 87 ? -4.830 10.208 -13.948 1.00 87.69 87 SER A C 1
ATOM 736 O O . SER A 1 87 ? -6.038 10.408 -14.026 1.00 87.69 87 SER A O 1
ATOM 738 N N . LEU A 1 88 ? -4.173 10.377 -12.790 1.00 84.12 88 LEU A N 1
ATOM 739 C CA . LEU A 1 88 ? -4.827 10.544 -11.478 1.00 84.12 88 LEU A CA 1
ATOM 740 C C . LEU A 1 88 ? -5.788 11.742 -11.408 1.00 84.12 88 LEU A C 1
ATOM 742 O O . LEU A 1 88 ? -6.777 11.711 -10.682 1.00 84.12 88 LEU A O 1
ATOM 746 N N . PHE A 1 89 ? -5.471 12.807 -12.144 1.00 85.38 89 PHE A N 1
ATOM 747 C CA . PHE A 1 89 ? -6.252 14.046 -12.186 1.00 85.38 89 PHE A CA 1
ATOM 748 C C . PHE A 1 89 ? -6.896 14.283 -13.556 1.00 85.38 89 PHE A C 1
ATOM 750 O O . PHE A 1 89 ? -7.355 15.389 -13.841 1.00 85.38 89 PHE A O 1
ATOM 757 N N . THR A 1 90 ? -6.910 13.265 -14.416 1.00 86.31 90 THR A N 1
ATOM 758 C CA . THR A 1 90 ? -7.539 13.329 -15.732 1.00 86.31 90 THR A CA 1
ATOM 759 C C . THR A 1 90 ? -8.963 12.803 -15.633 1.00 86.31 90 THR A C 1
ATOM 761 O O . THR A 1 90 ? -9.190 11.629 -15.356 1.00 86.31 90 THR A O 1
ATOM 764 N N . GLU A 1 91 ? -9.940 13.673 -15.877 1.00 89.19 91 GLU A N 1
ATOM 765 C CA . GLU A 1 91 ? -11.346 13.280 -15.907 1.00 89.19 91 GLU A CA 1
ATOM 766 C C . GLU A 1 91 ? -11.637 12.529 -17.216 1.00 89.19 91 GLU A C 1
ATOM 768 O O . GLU A 1 91 ? -11.711 13.117 -18.295 1.00 89.19 91 GLU A O 1
ATOM 773 N N . THR A 1 92 ? -11.738 11.201 -17.129 1.00 86.75 92 THR A N 1
ATOM 774 C CA . THR A 1 92 ? -12.027 10.318 -18.263 1.00 86.75 92 THR A CA 1
ATOM 775 C C . THR A 1 92 ? -13.003 9.216 -17.856 1.00 86.75 92 THR A C 1
ATOM 777 O O . THR A 1 92 ? -13.075 8.832 -16.689 1.00 86.75 92 THR A O 1
ATOM 780 N N . SER A 1 93 ? -13.768 8.696 -18.818 1.00 90.56 93 SER A N 1
ATOM 781 C CA . SER A 1 93 ? -14.661 7.557 -18.575 1.00 90.56 93 SER A CA 1
ATOM 782 C C . SER A 1 93 ? -13.855 6.275 -18.362 1.00 90.56 93 SER A C 1
ATOM 784 O O . SER A 1 93 ? -12.825 6.081 -19.012 1.00 90.56 93 SER A O 1
ATOM 786 N N . LEU A 1 94 ? -14.363 5.360 -17.532 1.00 85.25 94 LEU A N 1
ATOM 787 C CA . LEU A 1 94 ? -13.808 4.009 -17.394 1.00 85.25 94 LEU A CA 1
ATOM 788 C C . LEU A 1 94 ? -13.866 3.213 -18.703 1.00 85.25 94 LEU A C 1
ATOM 790 O O . LEU A 1 94 ? -13.015 2.364 -18.921 1.00 85.25 94 LEU A O 1
ATOM 794 N N . ASP A 1 95 ? -14.810 3.530 -19.594 1.00 90.25 95 ASP A N 1
ATOM 795 C CA . ASP A 1 95 ? -14.933 2.891 -20.911 1.00 90.25 95 ASP A CA 1
ATOM 796 C C . ASP A 1 95 ? -13.956 3.465 -21.950 1.00 90.25 95 ASP A C 1
ATOM 798 O O . ASP A 1 95 ? -13.877 2.979 -23.078 1.00 90.25 95 ASP A O 1
ATOM 802 N N . SER A 1 96 ? -13.226 4.530 -21.604 1.00 91.62 96 SER A N 1
ATOM 803 C CA . SER A 1 96 ? -12.181 5.067 -22.474 1.00 91.62 96 SER A CA 1
ATOM 804 C C . SER A 1 96 ? -10.946 4.171 -22.456 1.00 91.62 96 SER A C 1
ATOM 806 O O . SER A 1 96 ? -10.680 3.493 -21.470 1.00 91.62 96 SER A O 1
ATOM 808 N N . VAL A 1 97 ? -10.131 4.250 -23.508 1.00 90.31 97 VAL A N 1
ATOM 809 C CA . VAL A 1 97 ? -8.848 3.530 -23.587 1.00 90.31 97 VAL A CA 1
ATOM 810 C C . VAL A 1 97 ? -7.974 3.804 -22.354 1.00 90.31 97 VAL A C 1
ATOM 812 O O . VAL A 1 97 ? -7.413 2.881 -21.780 1.00 90.31 97 VAL A O 1
ATOM 815 N N . ILE A 1 98 ? -7.913 5.061 -21.898 1.00 87.75 98 ILE A N 1
ATOM 816 C CA . ILE A 1 98 ? -7.142 5.453 -20.706 1.00 87.75 98 ILE A CA 1
ATOM 817 C C . ILE A 1 98 ? -7.772 4.881 -19.428 1.00 87.75 98 ILE A C 1
ATOM 819 O O . ILE A 1 98 ? -7.061 4.398 -18.552 1.00 87.75 98 ILE A O 1
ATOM 823 N N . GLY A 1 99 ? -9.103 4.916 -19.322 1.00 88.44 99 GLY A N 1
ATOM 824 C CA . GLY A 1 99 ? -9.835 4.384 -18.171 1.00 88.44 99 GLY A CA 1
ATOM 825 C C . GLY A 1 99 ? -9.698 2.868 -18.028 1.00 88.44 99 GLY A C 1
ATOM 826 O O . GLY A 1 99 ? -9.437 2.387 -16.927 1.00 88.44 99 GLY A O 1
ATOM 827 N N . GLN A 1 100 ? -9.794 2.132 -19.136 1.00 93.19 100 GLN A N 1
ATOM 828 C CA . GLN A 1 100 ? -9.587 0.683 -19.173 1.00 93.19 100 GLN A CA 1
ATOM 829 C C . GLN A 1 100 ? -8.144 0.325 -18.813 1.00 93.19 100 GLN A C 1
ATOM 831 O O . GLN A 1 100 ? -7.941 -0.510 -17.936 1.00 93.19 100 GLN A O 1
ATOM 836 N N . GLN A 1 101 ? -7.158 1.032 -19.379 1.00 90.94 101 GLN A N 1
ATOM 837 C CA . GLN A 1 101 ? -5.750 0.824 -19.033 1.00 90.94 101 GLN A CA 1
ATOM 838 C C . GLN A 1 101 ? -5.489 1.072 -17.542 1.00 90.94 101 GLN A C 1
ATOM 840 O O . GLN A 1 101 ? -4.820 0.279 -16.893 1.00 90.94 101 GLN A O 1
ATOM 845 N N . CYS A 1 102 ? -6.076 2.122 -16.957 1.00 91.00 102 CYS A N 1
ATOM 846 C CA . CYS A 1 102 ? -5.949 2.374 -15.521 1.00 91.00 102 CYS A CA 1
ATOM 847 C C . CYS A 1 102 ? -6.550 1.239 -14.676 1.00 91.00 102 CYS A C 1
ATOM 849 O O . CYS A 1 102 ? -5.996 0.888 -13.637 1.00 91.00 102 CYS A O 1
ATOM 851 N N . LEU A 1 103 ? -7.679 0.659 -15.090 1.00 90.62 103 LEU A N 1
ATOM 852 C CA . LEU A 1 103 ? -8.271 -0.477 -14.380 1.00 90.62 103 LEU A CA 1
ATOM 853 C C . LEU A 1 103 ? -7.373 -1.715 -14.458 1.00 90.62 103 LEU A C 1
ATOM 855 O O . LEU A 1 103 ? -7.147 -2.364 -13.436 1.00 90.62 103 LEU A O 1
ATOM 859 N N . GLU A 1 104 ? -6.837 -2.017 -15.638 1.00 89.00 104 GLU A N 1
ATOM 860 C CA . GLU A 1 104 ? -5.903 -3.127 -15.846 1.00 89.00 104 GLU A CA 1
ATOM 861 C C . GLU A 1 104 ? -4.625 -2.949 -15.017 1.00 89.00 104 GLU A C 1
ATOM 863 O O . GLU A 1 104 ? -4.227 -3.868 -14.302 1.00 89.00 104 GLU A O 1
ATOM 868 N N . ASP A 1 105 ? -4.055 -1.745 -15.010 1.00 87.12 105 ASP A N 1
ATOM 869 C CA . ASP A 1 105 ? -2.859 -1.388 -14.243 1.00 87.12 105 ASP A CA 1
ATOM 870 C C . ASP A 1 105 ? -3.090 -1.496 -12.724 1.00 87.12 105 ASP A C 1
ATOM 872 O O . ASP A 1 105 ? -2.229 -1.984 -11.986 1.00 87.12 105 ASP A O 1
ATOM 876 N N . MET A 1 106 ? -4.267 -1.087 -12.227 1.00 86.19 106 MET A N 1
ATOM 877 C CA . MET A 1 106 ? -4.638 -1.273 -10.816 1.00 86.19 106 MET A CA 1
ATOM 878 C C . MET A 1 106 ? -4.748 -2.753 -10.449 1.00 86.19 106 MET A C 1
ATOM 880 O O . MET A 1 106 ? -4.262 -3.158 -9.390 1.00 86.19 106 MET A O 1
ATOM 884 N N . VAL A 1 107 ? -5.377 -3.561 -11.308 1.00 87.94 107 VAL A N 1
ATOM 885 C CA . VAL A 1 107 ? -5.487 -5.009 -11.095 1.00 87.94 107 VAL A CA 1
ATOM 886 C C . VAL A 1 107 ? -4.099 -5.638 -11.097 1.00 87.94 107 VAL A C 1
ATOM 888 O O . VAL A 1 107 ? -3.771 -6.332 -10.139 1.00 87.94 107 VAL A O 1
ATOM 891 N N . ALA A 1 108 ? -3.262 -5.325 -12.088 1.00 80.50 108 ALA A N 1
ATOM 892 C CA . ALA A 1 108 ? -1.900 -5.835 -12.208 1.00 80.50 108 ALA A CA 1
ATOM 893 C C . ALA A 1 108 ? -1.055 -5.530 -10.962 1.00 80.50 108 ALA A C 1
ATOM 895 O O . ALA A 1 108 ? -0.404 -6.430 -10.433 1.00 80.50 108 ALA A O 1
ATOM 896 N N . LEU A 1 109 ? -1.133 -4.312 -10.414 1.00 75.88 109 LEU A N 1
ATOM 897 C CA . LEU A 1 109 ? -0.440 -3.957 -9.167 1.00 75.88 109 LEU A CA 1
ATOM 898 C C . LEU A 1 109 ? -0.943 -4.741 -7.945 1.00 75.88 109 LEU A C 1
ATOM 900 O O . LEU A 1 109 ? -0.178 -4.977 -7.010 1.00 75.88 109 LEU A O 1
ATOM 904 N N . CYS A 1 110 ? -2.219 -5.129 -7.922 1.00 75.69 110 CYS A N 1
ATOM 905 C CA . CYS A 1 110 ? -2.805 -5.906 -6.830 1.00 75.69 110 CYS A CA 1
ATOM 906 C C . CYS A 1 110 ? -2.613 -7.421 -6.982 1.00 75.69 110 CYS A C 1
ATOM 908 O O . CYS A 1 110 ? -2.626 -8.130 -5.975 1.00 75.69 110 CYS A O 1
ATOM 910 N N . THR A 1 111 ? -2.464 -7.922 -8.209 1.00 74.88 111 THR A N 1
ATOM 911 C CA . THR A 1 111 ? -2.336 -9.357 -8.507 1.00 74.88 111 THR A CA 1
ATOM 912 C C . THR A 1 111 ? -0.911 -9.790 -8.814 1.00 74.88 111 THR A C 1
ATOM 914 O O . THR A 1 111 ? -0.646 -10.991 -8.814 1.00 74.88 111 THR A O 1
ATOM 917 N N . SER A 1 112 ? 0.002 -8.852 -9.080 1.00 59.88 112 SER A N 1
ATOM 918 C CA . SER A 1 112 ? 1.401 -9.174 -9.333 1.00 59.88 112 SER A CA 1
ATOM 919 C C . SER A 1 112 ? 2.019 -9.830 -8.101 1.00 59.88 112 SER A C 1
ATOM 921 O O . SER A 1 112 ? 2.091 -9.256 -7.013 1.00 59.88 112 SER A O 1
ATOM 923 N N . THR A 1 113 ? 2.456 -11.074 -8.281 1.00 51.72 113 THR A N 1
ATOM 924 C CA . THR A 1 113 ? 3.239 -11.829 -7.300 1.00 51.72 113 THR A CA 1
ATOM 925 C C . THR A 1 113 ? 4.731 -11.510 -7.393 1.00 51.72 113 THR A C 1
ATOM 927 O O . THR A 1 113 ? 5.503 -11.967 -6.548 1.00 51.72 113 THR A O 1
ATOM 930 N N . GLU A 1 114 ? 5.147 -10.742 -8.406 1.00 45.75 114 GLU A N 1
ATOM 931 C CA . GLU A 1 114 ? 6.531 -10.320 -8.585 1.00 45.75 114 GLU A CA 1
ATOM 932 C C . GLU A 1 114 ? 6.865 -9.188 -7.609 1.00 45.75 114 GLU A C 1
ATOM 934 O O . GLU A 1 114 ? 6.266 -8.112 -7.582 1.00 45.75 114 GLU A O 1
ATOM 939 N N . ARG A 1 115 ? 7.833 -9.471 -6.737 1.00 43.72 115 ARG A N 1
ATOM 940 C CA . ARG A 1 115 ? 8.347 -8.542 -5.735 1.00 43.72 115 ARG A CA 1
ATOM 941 C C . ARG A 1 115 ? 9.057 -7.385 -6.443 1.00 43.72 115 ARG A C 1
ATOM 943 O O . ARG A 1 115 ? 10.093 -7.585 -7.055 1.00 43.72 115 ARG A O 1
ATOM 950 N N . VAL A 1 116 ? 8.535 -6.169 -6.317 1.00 43.38 116 VAL A N 1
ATOM 951 C CA . VAL A 1 116 ? 9.176 -4.952 -6.842 1.00 43.38 116 VAL A CA 1
ATOM 952 C C . VAL A 1 116 ? 10.487 -4.693 -6.092 1.00 43.38 116 VAL A C 1
ATOM 954 O O . VAL A 1 116 ? 10.481 -4.543 -4.870 1.00 43.38 116 VAL A O 1
ATOM 957 N N . VAL A 1 117 ? 11.608 -4.633 -6.815 1.00 42.78 117 VAL A N 1
ATOM 958 C CA . VAL A 1 117 ? 12.948 -4.865 -6.241 1.00 42.78 117 VAL A CA 1
ATOM 959 C C . VAL A 1 117 ? 13.671 -3.619 -5.697 1.00 42.78 117 VAL A C 1
ATOM 961 O O . VAL A 1 117 ? 14.847 -3.662 -5.351 1.00 42.78 117 VAL A O 1
ATOM 964 N N . TYR A 1 118 ? 12.998 -2.478 -5.559 1.00 46.28 118 TYR A N 1
ATOM 965 C CA . TYR A 1 118 ? 13.678 -1.237 -5.178 1.00 46.28 118 TYR A CA 1
ATOM 966 C C . TYR A 1 118 ? 12.992 -0.531 -4.009 1.00 46.28 118 TYR A C 1
ATOM 968 O O . TYR A 1 118 ? 11.872 -0.032 -4.153 1.00 46.28 118 TYR A O 1
ATOM 976 N N . TYR A 1 119 ? 13.676 -0.449 -2.856 1.00 41.16 119 TYR A N 1
ATOM 977 C CA . TYR A 1 119 ? 13.270 0.467 -1.791 1.00 41.16 119 TYR A CA 1
ATOM 978 C C . TYR A 1 119 ? 13.937 1.833 -2.012 1.00 41.16 119 TYR A C 1
ATOM 980 O O . TYR A 1 119 ? 15.162 1.927 -1.974 1.00 41.16 119 TYR A O 1
ATOM 988 N N . PRO A 1 120 ? 13.183 2.906 -2.260 1.00 43.28 120 PRO A N 1
ATOM 989 C CA . PRO A 1 120 ? 13.743 4.079 -2.918 1.00 43.28 120 PRO A CA 1
ATOM 990 C C . PRO A 1 120 ? 14.114 5.179 -1.922 1.00 43.28 120 PRO A C 1
ATOM 992 O O . PRO A 1 120 ? 13.360 5.451 -0.988 1.00 43.28 120 PRO A O 1
ATOM 995 N N . GLY A 1 121 ? 15.228 5.872 -2.177 1.00 43.81 121 GLY A N 1
ATOM 996 C CA . GLY A 1 121 ? 15.647 7.055 -1.410 1.00 43.81 121 GLY A CA 1
ATOM 997 C C . GLY A 1 121 ? 16.825 6.849 -0.455 1.00 43.81 121 GLY A C 1
ATOM 998 O O . GLY A 1 121 ? 17.132 7.761 0.305 1.00 43.81 121 GLY A O 1
ATOM 999 N N . LEU A 1 122 ? 17.496 5.695 -0.498 1.00 44.22 122 LEU A N 1
ATOM 1000 C CA . LEU A 1 122 ? 18.716 5.442 0.272 1.00 44.22 122 LEU A CA 1
ATOM 1001 C C . LEU A 1 122 ? 19.884 5.192 -0.684 1.00 44.22 122 LEU A C 1
ATOM 1003 O O . LEU A 1 122 ? 19.900 4.204 -1.414 1.00 44.22 122 LEU A O 1
ATOM 1007 N N . LEU A 1 123 ? 20.832 6.130 -0.700 1.00 46.97 123 LEU A N 1
ATOM 1008 C CA . LEU A 1 123 ? 22.102 5.998 -1.411 1.00 46.97 123 LEU A CA 1
ATOM 1009 C C . LEU A 1 123 ? 23.120 5.274 -0.513 1.00 46.97 123 LEU A C 1
ATOM 1011 O O . LEU A 1 123 ? 23.038 5.409 0.708 1.00 46.97 123 LEU A O 1
ATOM 1015 N N . PRO A 1 124 ? 24.086 4.536 -1.082 1.00 53.75 124 PRO A N 1
ATOM 1016 C CA . PRO A 1 124 ? 25.201 3.994 -0.313 1.00 53.75 124 PRO A CA 1
ATOM 1017 C C . PRO A 1 124 ? 26.045 5.119 0.301 1.00 53.75 124 PRO A C 1
ATOM 1019 O O . PRO A 1 124 ? 26.369 6.090 -0.386 1.00 53.75 124 PRO A O 1
ATOM 1022 N N . GLU A 1 125 ? 26.447 4.964 1.561 1.00 55.50 125 GLU A N 1
ATOM 1023 C CA . GLU A 1 125 ? 27.439 5.826 2.216 1.00 55.50 125 GLU A CA 1
ATOM 1024 C C . GLU A 1 125 ? 28.782 5.091 2.205 1.00 55.50 125 GLU A C 1
ATOM 1026 O O . GLU A 1 125 ? 28.859 3.948 2.639 1.00 55.50 125 GLU A O 1
ATOM 1031 N N . GLU A 1 126 ? 29.832 5.701 1.645 1.00 63.50 126 GLU A N 1
ATOM 1032 C CA . GLU A 1 126 ? 31.188 5.116 1.606 1.00 63.50 126 GLU A CA 1
ATOM 1033 C C . GLU A 1 126 ? 31.256 3.682 1.021 1.00 63.50 126 GLU A C 1
ATOM 1035 O O . GLU A 1 126 ? 31.994 2.826 1.503 1.00 63.50 126 GLU A O 1
ATOM 1040 N N . ASN A 1 127 ? 30.483 3.408 -0.041 1.00 58.44 127 ASN A N 1
ATOM 1041 C CA . ASN A 1 127 ? 30.310 2.073 -0.649 1.00 58.44 127 ASN A CA 1
ATOM 1042 C C . ASN A 1 127 ? 29.720 1.015 0.301 1.00 58.44 127 ASN A C 1
ATOM 1044 O O . ASN A 1 127 ? 29.904 -0.185 0.094 1.00 58.44 127 ASN A O 1
ATOM 1048 N N . GLN A 1 128 ? 28.984 1.437 1.326 1.00 54.91 128 GLN A N 1
ATOM 1049 C CA . GLN A 1 128 ? 28.299 0.556 2.262 1.00 54.91 128 GLN A CA 1
ATOM 1050 C C . GLN A 1 128 ? 26.796 0.833 2.280 1.00 54.91 128 GLN A C 1
ATOM 1052 O O . GLN A 1 128 ? 26.328 1.945 2.023 1.00 54.91 128 GLN A O 1
ATOM 1057 N N . CYS A 1 129 ? 26.016 -0.198 2.598 1.00 53.81 129 CYS A N 1
ATOM 1058 C CA . CYS A 1 129 ? 24.587 -0.034 2.834 1.00 53.81 129 CYS A CA 1
ATOM 1059 C C . CYS A 1 129 ? 24.354 0.863 4.070 1.00 53.81 129 CYS A C 1
ATOM 1061 O O . CYS A 1 129 ? 24.829 0.509 5.151 1.00 53.81 129 CYS A O 1
ATOM 1063 N N . PRO A 1 130 ? 23.560 1.949 3.976 1.00 52.59 130 PRO A N 1
ATOM 1064 C CA . PRO A 1 130 ? 23.351 2.889 5.086 1.00 52.59 130 PRO A CA 1
ATOM 1065 C C . PRO A 1 130 ? 22.548 2.295 6.258 1.00 52.59 130 PRO A C 1
ATOM 1067 O O . PRO A 1 130 ? 22.438 2.909 7.313 1.00 52.59 130 PRO A O 1
ATOM 1070 N N . ILE A 1 131 ? 21.962 1.102 6.090 1.00 47.97 131 ILE A N 1
ATOM 1071 C CA . ILE A 1 131 ? 21.177 0.426 7.135 1.00 47.97 131 ILE A CA 1
ATOM 1072 C C . ILE A 1 131 ? 22.018 -0.599 7.904 1.00 47.97 131 ILE A C 1
ATOM 1074 O O . ILE A 1 131 ? 21.799 -0.801 9.096 1.00 47.97 131 ILE A O 1
ATOM 1078 N N . CYS A 1 132 ? 22.953 -1.280 7.237 1.00 58.59 132 CYS A N 1
ATOM 1079 C CA . CYS A 1 132 ? 23.669 -2.416 7.827 1.00 58.59 132 CYS A CA 1
ATOM 1080 C C . CYS A 1 132 ? 25.194 -2.357 7.697 1.00 58.59 132 CYS A C 1
ATOM 1082 O O . CYS A 1 132 ? 25.859 -3.303 8.116 1.00 58.59 132 CYS A O 1
ATOM 1084 N N . SER A 1 133 ? 25.743 -1.291 7.107 1.00 56.44 133 SER A N 1
ATOM 1085 C CA . SER A 1 133 ? 27.183 -1.045 6.932 1.00 56.44 133 SER A CA 1
ATOM 1086 C C . SER A 1 133 ? 27.944 -2.160 6.201 1.00 56.44 133 SER A C 1
ATOM 1088 O O . SER A 1 133 ? 29.168 -2.238 6.256 1.00 56.44 133 SER A O 1
ATOM 1090 N N . LYS A 1 134 ? 27.235 -3.051 5.498 1.00 51.09 134 LYS A N 1
ATOM 1091 C CA . LYS A 1 134 ? 27.872 -4.067 4.658 1.00 51.09 134 LYS A CA 1
ATOM 1092 C C . LYS A 1 134 ? 28.442 -3.408 3.411 1.00 51.09 134 LYS A C 1
ATOM 1094 O O . LYS A 1 134 ? 27.745 -2.626 2.761 1.00 51.09 134 LYS A O 1
ATOM 1099 N N . LEU A 1 135 ? 29.686 -3.767 3.093 1.00 48.53 135 LEU A N 1
ATOM 1100 C CA . LEU A 1 135 ? 30.360 -3.368 1.865 1.00 48.53 135 LEU A CA 1
ATOM 1101 C C . LEU A 1 135 ? 29.534 -3.836 0.666 1.00 48.53 135 LEU A C 1
ATOM 1103 O O . LEU A 1 135 ? 29.173 -5.011 0.576 1.00 48.53 135 LEU A O 1
ATOM 1107 N N . MET A 1 136 ? 29.228 -2.917 -0.239 1.00 48.38 136 MET A N 1
ATOM 1108 C CA . MET A 1 136 ? 28.676 -3.280 -1.534 1.00 48.38 136 MET A CA 1
ATOM 1109 C C . MET A 1 136 ? 29.788 -3.931 -2.361 1.00 48.38 136 MET A C 1
ATOM 1111 O O . MET A 1 136 ? 30.944 -3.519 -2.279 1.00 48.38 136 MET A O 1
ATOM 1115 N N . SER A 1 137 ? 29.462 -4.988 -3.105 1.00 47.72 137 SER A N 1
ATOM 1116 C CA . SER A 1 137 ? 30.432 -5.748 -3.898 1.00 47.72 137 SER A CA 1
ATOM 1117 C C . SER A 1 137 ? 31.199 -4.824 -4.849 1.00 47.72 137 SER A C 1
ATOM 1119 O O . SER A 1 137 ? 30.590 -4.148 -5.679 1.00 47.72 137 SER A O 1
ATOM 1121 N N . HIS A 1 138 ? 32.528 -4.783 -4.707 1.00 41.84 138 HIS A N 1
ATOM 1122 C CA . HIS A 1 138 ? 33.417 -4.096 -5.639 1.00 41.84 138 HIS A CA 1
ATOM 1123 C C . HIS A 1 138 ? 33.298 -4.749 -7.017 1.00 41.84 138 HIS A C 1
ATOM 1125 O O . HIS A 1 138 ? 33.476 -5.958 -7.141 1.00 41.84 138 HIS A O 1
ATOM 1131 N N . VAL A 1 139 ? 33.021 -3.945 -8.040 1.00 38.50 139 VAL A N 1
ATOM 1132 C CA . VAL A 1 139 ? 33.356 -4.307 -9.416 1.00 38.50 139 VAL A CA 1
ATOM 1133 C C . VAL A 1 139 ? 34.795 -3.837 -9.600 1.00 38.50 139 VAL A C 1
ATOM 1135 O O . VAL A 1 139 ? 35.072 -2.647 -9.450 1.00 38.50 139 VAL A O 1
ATOM 1138 N N . GLU A 1 140 ? 35.723 -4.774 -9.785 1.00 31.78 140 GLU A N 1
ATOM 1139 C CA . GLU A 1 140 ? 37.059 -4.451 -10.280 1.00 31.78 140 GLU A CA 1
ATOM 1140 C C . GLU A 1 140 ? 36.887 -3.890 -11.698 1.00 31.78 140 GLU A C 1
ATOM 1142 O O . GLU A 1 140 ? 36.324 -4.554 -12.566 1.00 31.78 140 GLU A O 1
ATOM 1147 N N . ASP A 1 141 ? 37.297 -2.637 -11.900 1.00 38.66 141 ASP A N 1
ATOM 1148 C CA . ASP A 1 141 ? 37.432 -2.053 -13.232 1.00 38.66 141 ASP A CA 1
ATOM 1149 C C . ASP A 1 141 ? 38.598 -2.776 -13.931 1.00 38.66 141 ASP A C 1
ATOM 1151 O O . ASP A 1 141 ? 39.761 -2.555 -13.585 1.00 38.66 141 ASP A O 1
ATOM 1155 N N . ASP A 1 142 ? 38.290 -3.663 -14.879 1.00 30.70 142 ASP A N 1
ATOM 1156 C CA . ASP A 1 142 ? 39.281 -4.205 -15.818 1.00 30.70 142 ASP A CA 1
ATOM 1157 C C . ASP A 1 142 ? 39.561 -3.155 -16.929 1.00 30.70 142 ASP A C 1
ATOM 1159 O O . ASP A 1 142 ? 38.650 -2.405 -17.296 1.00 30.70 142 ASP A O 1
ATOM 1163 N N . PRO A 1 143 ? 40.812 -3.048 -17.419 1.00 43.12 143 PRO A N 1
ATOM 1164 C CA . PRO A 1 143 ? 41.400 -1.828 -17.992 1.00 43.12 143 PRO A CA 1
ATOM 1165 C C . PRO A 1 143 ? 40.939 -1.420 -19.400 1.00 43.12 143 PRO A C 1
ATOM 1167 O O . PRO A 1 143 ? 40.614 -2.302 -20.227 1.00 43.12 143 PRO A O 1
#